Protein AF-A0AAJ1HTB4-F1 (afdb_monomer_lite)

Radius of gyration: 12.45 Å; chains: 1; bounding box: 40×20×32 Å

Secondary structure (DSSP, 8-state):
-----HHHHHHHHHH-SSS-HHHHHHHH---HHHHHHHHH-GGGGTTS-HHHHHHHHHHHHHHHHHHHSS---

pLDDT: mean 76.39, std 13.77, range [36.03, 87.25]

Organism: Limosilactobacillus mucosae (NCBI:txid97478)

Foldseek 3Di:
DDPQDLLNLLLCLLLDPVDDLVNLCVQLVDDSVVSVVCNVPVVCVVVDDPSSSNSSNVVSVVVVVVVVVPPDD

Structure (mmCIF, N/CA/C/O backbone):
data_AF-A0AAJ1HTB4-F1
#
_entry.id   AF-A0AAJ1HTB4-F1
#
loop_
_atom_site.group_PDB
_atom_site.id
_atom_site.type_symbol
_atom_site.label_atom_id
_atom_site.label_alt_id
_atom_site.label_comp_id
_atom_site.label_asym_id
_atom_site.label_entity_id
_atom_site.label_seq_id
_atom_site.pdbx_PDB_ins_code
_atom_site.Cartn_x
_atom_site.Cartn_y
_atom_site.Cartn_z
_atom_site.occupancy
_atom_site.B_iso_or_equiv
_atom_site.auth_seq_id
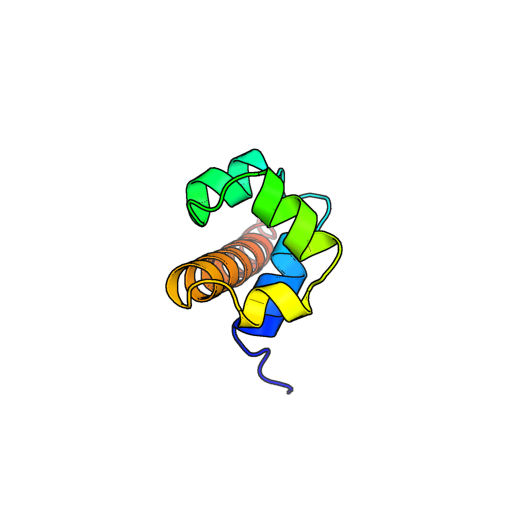_atom_site.auth_comp_id
_atom_site.auth_asym_id
_atom_site.auth_atom_id
_atom_site.pdbx_PDB_model_num
ATOM 1 N N . MET A 1 1 ? -3.690 -6.992 -25.661 1.00 40.44 1 MET A N 1
ATOM 2 C CA . MET A 1 1 ? -4.248 -6.625 -24.341 1.00 40.44 1 MET A CA 1
ATOM 3 C C . MET A 1 1 ? -3.164 -6.858 -23.303 1.00 40.44 1 MET A C 1
ATOM 5 O O . MET A 1 1 ? -2.777 -8.002 -23.111 1.00 40.44 1 MET A O 1
ATOM 9 N N . HIS A 1 2 ? -2.584 -5.810 -22.715 1.00 47.06 2 HIS A N 1
ATOM 10 C CA . HIS A 1 2 ? -1.629 -6.004 -21.621 1.00 47.06 2 HIS A CA 1
ATOM 11 C C . HIS A 1 2 ? -2.401 -6.418 -20.367 1.00 47.06 2 HIS A C 1
ATOM 13 O O . HIS A 1 2 ? -3.197 -5.640 -19.846 1.00 47.06 2 HIS A O 1
ATOM 19 N N . LEU A 1 3 ? -2.192 -7.658 -19.917 1.00 62.62 3 LEU A N 1
ATOM 20 C CA . LEU A 1 3 ? -2.597 -8.100 -18.587 1.00 62.62 3 LEU A CA 1
ATOM 21 C C . LEU A 1 3 ? -1.844 -7.235 -17.572 1.00 62.62 3 LEU A C 1
ATOM 23 O O . LEU A 1 3 ? -0.637 -7.382 -17.392 1.00 62.62 3 LEU A O 1
ATOM 27 N N . LEU A 1 4 ? -2.555 -6.290 -16.957 1.00 75.62 4 LEU A N 1
ATOM 28 C CA . LEU A 1 4 ? -2.051 -5.529 -15.821 1.00 75.62 4 LEU A CA 1
ATOM 29 C C . LEU A 1 4 ? -1.694 -6.515 -14.707 1.00 75.62 4 LEU A C 1
ATOM 31 O O . LEU A 1 4 ? -2.577 -7.168 -14.151 1.00 75.62 4 LEU A O 1
ATOM 35 N N . ASN A 1 5 ? -0.402 -6.616 -14.403 1.00 84.12 5 ASN A N 1
ATOM 36 C CA . ASN A 1 5 ? 0.093 -7.446 -13.312 1.00 84.12 5 ASN A CA 1
ATOM 37 C C . ASN A 1 5 ? -0.373 -6.881 -11.959 1.00 84.12 5 ASN A C 1
ATOM 39 O O . ASN A 1 5 ? -0.626 -5.677 -11.846 1.00 84.12 5 ASN A O 1
ATOM 43 N N . ASP A 1 6 ? -0.430 -7.705 -10.914 1.00 83.56 6 ASP A N 1
ATOM 44 C CA . ASP A 1 6 ? -0.957 -7.293 -9.603 1.00 83.56 6 ASP A CA 1
ATOM 45 C C . ASP A 1 6 ? -0.217 -6.082 -9.019 1.00 83.56 6 ASP A C 1
ATOM 47 O O . ASP A 1 6 ? -0.826 -5.183 -8.443 1.00 83.56 6 ASP A O 1
ATOM 51 N N . TYR A 1 7 ? 1.091 -5.980 -9.268 1.00 84.38 7 TYR A N 1
ATOM 52 C CA . 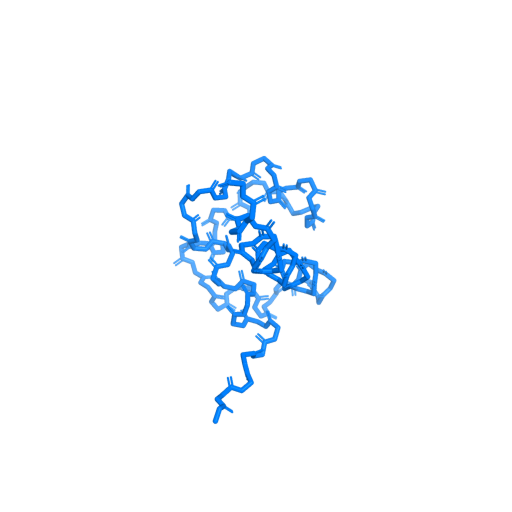TYR A 1 7 ? 1.887 -4.805 -8.904 1.00 84.38 7 TYR A CA 1
ATOM 53 C C . TYR A 1 7 ? 1.434 -3.518 -9.594 1.00 84.38 7 TYR A C 1
ATOM 55 O O . TYR A 1 7 ? 1.417 -2.457 -8.972 1.00 84.38 7 TYR A O 1
ATOM 63 N N . GLU A 1 8 ? 1.081 -3.597 -10.874 1.00 85.38 8 GLU A N 1
ATOM 64 C CA . GLU A 1 8 ? 0.628 -2.443 -11.649 1.00 85.38 8 GLU A CA 1
ATOM 65 C C . GLU A 1 8 ? -0.775 -2.028 -11.193 1.00 85.38 8 GLU A C 1
ATOM 67 O O . GLU A 1 8 ? -1.013 -0.846 -10.939 1.00 85.38 8 GLU A O 1
ATOM 72 N N . LYS A 1 9 ? -1.673 -2.999 -10.969 1.00 86.31 9 LYS A N 1
ATOM 73 C CA . LYS A 1 9 ? -2.999 -2.759 -10.372 1.00 86.31 9 LYS A CA 1
ATOM 74 C C . LYS A 1 9 ? -2.876 -2.063 -9.012 1.00 86.31 9 LYS A C 1
ATOM 76 O O . LYS A 1 9 ? -3.512 -1.038 -8.762 1.00 86.31 9 LYS A O 1
ATOM 81 N N . ALA A 1 10 ? -2.002 -2.578 -8.152 1.00 85.44 10 ALA A N 1
ATOM 82 C CA . ALA A 1 10 ? -1.762 -2.024 -6.829 1.00 85.44 10 ALA A CA 1
ATOM 83 C C . ALA A 1 10 ? -1.116 -0.625 -6.881 1.00 85.44 10 ALA A C 1
ATOM 85 O O . ALA A 1 10 ? -1.502 0.256 -6.109 1.00 85.44 10 ALA A O 1
ATOM 86 N N . ARG A 1 11 ? -0.191 -0.377 -7.824 1.00 86.56 11 ARG A N 1
ATOM 87 C CA . ARG A 1 11 ? 0.353 0.968 -8.095 1.00 86.56 11 ARG A CA 1
ATOM 88 C C . ARG A 1 11 ? -0.750 1.953 -8.440 1.00 86.56 11 ARG A C 1
ATOM 90 O O . ARG A 1 11 ? -0.763 3.045 -7.878 1.00 86.56 11 ARG A O 1
ATOM 97 N N . ILE A 1 12 ? -1.663 1.577 -9.333 1.00 86.81 12 ILE A N 1
ATOM 98 C CA . ILE A 1 12 ? -2.761 2.454 -9.751 1.00 86.81 12 ILE A CA 1
ATOM 99 C C . ILE A 1 12 ? -3.632 2.822 -8.545 1.00 86.81 12 ILE A C 1
ATOM 101 O O . ILE A 1 12 ? -3.905 3.999 -8.337 1.00 86.81 12 ILE A O 1
ATOM 105 N N . VAL A 1 13 ? -3.986 1.853 -7.695 1.00 86.12 13 VAL A N 1
ATOM 106 C CA . VAL A 1 13 ? -4.808 2.087 -6.491 1.00 86.12 13 VAL A CA 1
ATOM 107 C C . VAL A 1 13 ? -4.139 3.024 -5.487 1.00 86.12 13 VAL A C 1
ATOM 109 O O . VAL A 1 13 ? -4.806 3.890 -4.925 1.00 86.12 13 VAL A O 1
ATOM 112 N N . VAL A 1 14 ? -2.828 2.885 -5.272 1.00 84.62 14 VAL A N 1
ATOM 113 C CA . VAL A 1 14 ? -2.068 3.743 -4.344 1.00 84.62 14 VAL A CA 1
ATOM 114 C C . VAL A 1 14 ? -1.850 5.155 -4.907 1.00 84.62 14 VAL A C 1
ATOM 116 O O . VAL A 1 14 ? -1.817 6.132 -4.151 1.00 84.62 14 VAL A O 1
ATOM 119 N N . LEU A 1 15 ? -1.685 5.275 -6.228 1.00 84.25 15 LEU A N 1
ATOM 120 C CA . LEU A 1 15 ? -1.516 6.555 -6.925 1.00 84.25 15 LEU A CA 1
ATOM 121 C C . LEU A 1 15 ? -2.836 7.297 -7.134 1.00 84.25 15 LEU A C 1
ATOM 123 O O . LEU A 1 15 ? -2.820 8.522 -7.294 1.00 84.25 15 LEU A O 1
ATOM 127 N N . ASP A 1 16 ? -3.959 6.588 -7.099 1.00 82.50 16 ASP A N 1
ATOM 128 C CA . ASP A 1 16 ? -5.284 7.171 -7.213 1.00 82.50 16 ASP A CA 1
ATOM 129 C C . ASP A 1 16 ? -5.549 8.157 -6.055 1.00 82.50 16 ASP A C 1
ATOM 131 O O . ASP A 1 16 ? -5.175 7.952 -4.895 1.00 82.50 16 ASP A O 1
ATOM 135 N N . LYS A 1 17 ? -6.092 9.330 -6.391 1.00 73.81 17 LYS A N 1
ATOM 136 C CA . LYS A 1 17 ? -6.409 10.396 -5.420 1.00 73.81 17 LYS A CA 1
ATOM 137 C C . LYS A 1 17 ? -7.800 10.232 -4.803 1.00 73.81 17 LYS A C 1
ATOM 139 O O . LYS A 1 17 ? -8.050 10.849 -3.775 1.00 73.81 17 LYS A O 1
ATOM 144 N N . ASN A 1 18 ? -8.668 9.415 -5.399 1.00 78.38 18 ASN A N 1
ATOM 145 C CA . ASN A 1 18 ? -10.000 9.121 -4.870 1.00 78.38 18 ASN A CA 1
ATOM 146 C C . ASN A 1 18 ? -9.925 8.092 -3.733 1.00 78.38 18 ASN A C 1
ATOM 148 O O . ASN A 1 18 ? -10.778 8.074 -2.849 1.00 78.38 18 ASN A O 1
ATOM 152 N N . ASN A 1 19 ? -8.879 7.263 -3.722 1.00 78.25 19 ASN A N 1
ATOM 153 C CA . ASN A 1 19 ? -8.596 6.347 -2.627 1.00 78.25 19 ASN A CA 1
ATOM 154 C C . ASN A 1 19 ? -7.960 7.061 -1.429 1.00 78.25 19 ASN A C 1
ATOM 156 O O . ASN A 1 19 ? -6.765 7.365 -1.398 1.00 78.25 19 ASN A O 1
ATOM 160 N N . SER A 1 20 ? -8.772 7.277 -0.396 1.00 81.19 20 SER A N 1
ATOM 161 C CA . SER A 1 20 ? -8.306 7.755 0.904 1.00 81.19 20 SER A CA 1
ATOM 162 C C . SER A 1 20 ? -7.315 6.775 1.533 1.00 81.19 20 SER A C 1
ATOM 164 O O . SER A 1 20 ? -7.540 5.564 1.554 1.00 81.19 20 SER A O 1
ATOM 166 N N . PHE A 1 21 ? -6.252 7.301 2.148 1.00 82.69 21 PHE A N 1
ATOM 167 C CA . PHE A 1 21 ? -5.264 6.483 2.862 1.00 82.69 21 PHE A CA 1
ATOM 168 C C . PHE A 1 21 ? -5.880 5.623 3.973 1.00 82.69 21 PHE A C 1
ATOM 170 O O . PHE A 1 21 ? -5.359 4.551 4.253 1.00 82.69 21 PHE A O 1
ATOM 177 N N . ALA A 1 22 ? -6.988 6.067 4.573 1.00 81.12 22 ALA A N 1
ATOM 178 C CA . ALA A 1 22 ? -7.750 5.279 5.538 1.00 81.12 22 ALA A CA 1
ATOM 179 C C . ALA A 1 22 ? -8.344 4.007 4.903 1.00 81.12 22 ALA A C 1
ATOM 181 O O . ALA A 1 22 ? -8.139 2.917 5.421 1.00 81.12 22 ALA A O 1
ATOM 182 N N . ALA A 1 23 ? -8.981 4.120 3.732 1.00 82.69 23 ALA A N 1
ATOM 183 C CA . ALA A 1 23 ? -9.544 2.972 3.016 1.00 82.69 23 ALA A CA 1
ATOM 184 C C . ALA A 1 23 ? -8.449 1.993 2.560 1.00 82.69 23 ALA A C 1
ATOM 186 O O . ALA A 1 23 ? -8.592 0.777 2.684 1.00 82.69 23 ALA A O 1
ATOM 187 N N . LEU A 1 24 ? -7.321 2.530 2.084 1.00 83.12 24 LEU A N 1
ATOM 188 C CA . LEU A 1 24 ? -6.145 1.733 1.734 1.00 83.12 24 LEU A CA 1
ATOM 189 C C . LEU A 1 24 ? -5.550 1.020 2.960 1.00 83.12 24 LEU A C 1
ATOM 191 O O . LEU A 1 24 ? -5.131 -0.132 2.854 1.00 83.12 24 LEU A O 1
ATOM 195 N N . HIS A 1 25 ? -5.520 1.687 4.118 1.00 85.12 25 HIS A N 1
ATOM 196 C CA . HIS A 1 25 ? -5.045 1.117 5.378 1.00 85.12 25 HIS A CA 1
ATOM 197 C C . HIS A 1 25 ? -5.936 -0.037 5.841 1.00 85.12 25 HIS A C 1
ATOM 199 O O . HIS A 1 25 ? -5.412 -1.102 6.153 1.00 85.12 25 HIS A O 1
ATOM 205 N N . GLU A 1 26 ? -7.258 0.127 5.819 1.00 83.38 26 GLU A N 1
ATOM 206 C CA . GLU A 1 26 ? -8.197 -0.928 6.223 1.00 83.38 26 GLU A CA 1
ATOM 207 C C . GLU A 1 26 ? -8.103 -2.172 5.331 1.00 83.38 26 GLU A C 1
ATOM 209 O O . GLU A 1 26 ? -8.078 -3.303 5.817 1.00 83.38 26 GLU A O 1
ATOM 214 N N . GLN A 1 27 ? -7.977 -1.971 4.020 1.00 80.50 27 GLN A N 1
ATOM 215 C CA . GLN A 1 27 ? -7.883 -3.061 3.049 1.00 80.50 27 GLN A CA 1
ATOM 216 C C . GLN A 1 27 ? -6.546 -3.798 3.150 1.00 80.50 27 GLN A C 1
ATOM 218 O O . GLN A 1 27 ? -6.483 -5.021 3.296 1.00 80.50 27 GLN A O 1
ATOM 223 N N . CYS A 1 28 ? -5.452 -3.045 3.083 1.00 79.19 28 CYS A N 1
ATOM 224 C CA . CYS A 1 28 ? -4.108 -3.585 2.924 1.00 79.19 28 CYS A CA 1
ATOM 225 C C . CYS A 1 28 ? -3.407 -3.865 4.267 1.00 79.19 28 CYS A C 1
ATOM 227 O O . CYS A 1 28 ? -2.359 -4.507 4.296 1.00 79.19 28 CYS A O 1
ATOM 229 N N . LYS A 1 29 ? -3.964 -3.368 5.383 1.00 80.88 29 LYS A 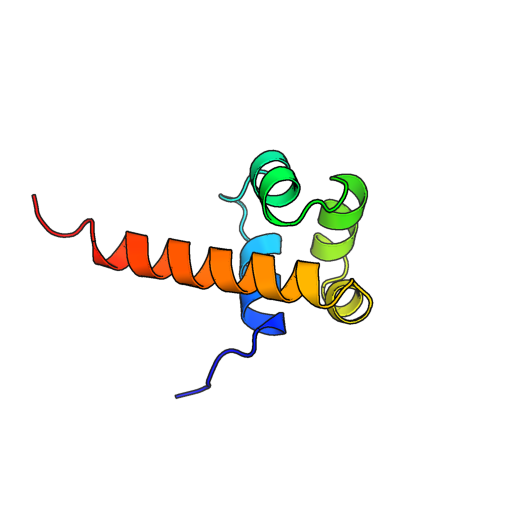N 1
ATOM 230 C CA . LYS A 1 29 ? -3.363 -3.353 6.732 1.00 80.88 29 LYS A CA 1
ATOM 231 C C . LYS A 1 29 ? -1.980 -2.687 6.810 1.00 80.88 29 LYS A C 1
ATOM 233 O O . LYS A 1 29 ? -1.279 -2.812 7.809 1.00 80.88 29 LYS A O 1
ATOM 238 N N . LEU A 1 30 ? -1.579 -1.944 5.777 1.00 82.12 30 LEU A N 1
ATOM 239 C CA . LEU A 1 30 ? -0.339 -1.170 5.763 1.00 82.12 30 LEU A CA 1
ATOM 240 C C . LEU A 1 30 ? -0.533 0.167 6.463 1.00 82.12 30 LEU A C 1
ATOM 242 O O . LEU A 1 30 ? -1.496 0.874 6.179 1.00 82.12 30 LEU A O 1
ATOM 246 N N . SER A 1 31 ? 0.414 0.573 7.307 1.00 84.62 31 SER A N 1
ATOM 247 C CA . SER A 1 31 ? 0.387 1.894 7.943 1.00 84.62 31 SER A CA 1
ATOM 248 C C . SER A 1 31 ? 0.305 3.023 6.912 1.00 84.62 31 SER A C 1
ATOM 250 O O . SER A 1 31 ? 0.950 2.976 5.861 1.00 84.62 31 SER A O 1
ATOM 252 N N . ILE A 1 32 ? -0.414 4.094 7.252 1.00 84.56 32 ILE A N 1
ATOM 253 C CA . ILE A 1 32 ? -0.586 5.279 6.393 1.00 84.56 32 ILE A CA 1
ATOM 254 C C . ILE A 1 32 ? 0.765 5.850 5.931 1.00 84.56 32 ILE A C 1
ATOM 256 O O . ILE A 1 32 ? 0.915 6.225 4.770 1.00 84.56 32 ILE A O 1
ATOM 260 N N . SER A 1 33 ? 1.780 5.857 6.799 1.00 84.88 33 SER A N 1
ATOM 261 C CA . SER A 1 33 ? 3.141 6.286 6.449 1.00 84.88 33 SER A CA 1
ATOM 262 C C . SER A 1 33 ? 3.756 5.433 5.337 1.00 84.88 33 SER A C 1
ATOM 264 O O . SER A 1 33 ? 4.396 5.963 4.431 1.00 84.88 33 SER A O 1
ATOM 266 N N . ARG A 1 34 ? 3.514 4.115 5.360 1.00 83.62 34 ARG A N 1
ATOM 267 C CA . ARG A 1 34 ? 3.967 3.190 4.315 1.00 83.62 34 ARG A CA 1
ATOM 268 C C . ARG A 1 34 ? 3.220 3.446 3.011 1.00 83.62 34 ARG A C 1
ATOM 270 O O . ARG A 1 34 ? 3.859 3.491 1.972 1.00 83.62 34 ARG A O 1
ATOM 277 N N . LEU A 1 35 ? 1.913 3.704 3.063 1.00 83.56 35 LEU A N 1
ATOM 278 C CA . LEU A 1 35 ? 1.116 4.060 1.883 1.00 83.56 35 LEU A CA 1
ATOM 279 C C . LEU A 1 35 ? 1.580 5.377 1.244 1.00 83.56 35 LEU A C 1
ATOM 281 O O . LEU A 1 35 ? 1.735 5.443 0.027 1.00 83.56 35 LEU A O 1
ATOM 285 N N . LYS A 1 36 ? 1.879 6.405 2.050 1.00 84.81 36 LYS A N 1
ATOM 286 C CA . LYS A 1 36 ? 2.487 7.658 1.567 1.00 84.81 36 LYS A CA 1
ATOM 287 C C . LYS A 1 36 ? 3.847 7.408 0.916 1.00 84.81 36 LYS A C 1
ATOM 289 O O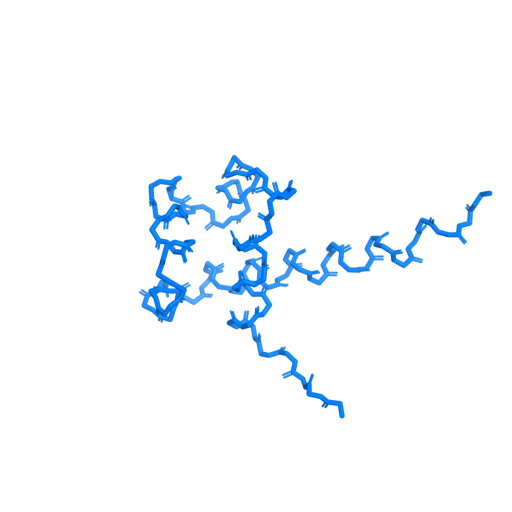 . LYS A 1 36 ? 4.110 7.932 -0.163 1.00 84.81 36 LYS A O 1
ATOM 294 N N . PHE A 1 37 ? 4.683 6.574 1.535 1.00 85.12 37 PHE A N 1
ATOM 295 C CA . PHE A 1 37 ? 5.982 6.201 0.977 1.00 85.12 37 PHE A CA 1
ATOM 296 C C . PHE A 1 37 ? 5.844 5.434 -0.341 1.00 85.12 37 PHE A C 1
ATOM 298 O O . PHE A 1 37 ? 6.537 5.750 -1.298 1.00 85.12 37 PHE A O 1
ATOM 305 N N . CYS A 1 38 ? 4.915 4.483 -0.424 1.00 82.31 38 CYS A N 1
ATOM 306 C CA . CYS A 1 38 ? 4.603 3.739 -1.641 1.00 82.31 38 CYS A CA 1
ATOM 307 C C . CYS A 1 38 ? 4.058 4.640 -2.756 1.00 82.31 38 CYS A C 1
ATOM 309 O O . CYS A 1 38 ? 4.351 4.407 -3.924 1.00 82.31 38 CYS A O 1
ATOM 311 N N . ARG A 1 39 ? 3.308 5.692 -2.408 1.00 82.44 39 ARG A N 1
ATOM 312 C CA . ARG A 1 39 ? 2.834 6.698 -3.365 1.00 82.44 39 ARG A CA 1
ATOM 313 C C . ARG A 1 39 ? 3.971 7.562 -3.910 1.00 82.44 39 ARG A C 1
ATOM 315 O O . ARG A 1 39 ? 3.968 7.882 -5.092 1.00 82.44 39 ARG A O 1
ATOM 322 N N . ALA A 1 40 ? 4.933 7.918 -3.060 1.00 84.25 40 ALA A N 1
ATOM 323 C CA . ALA A 1 40 ? 6.140 8.633 -3.471 1.00 84.25 40 ALA A CA 1
ATOM 324 C C . ALA A 1 40 ? 7.126 7.728 -4.235 1.00 84.25 40 ALA A C 1
ATOM 326 O O . ALA A 1 40 ? 7.804 8.187 -5.146 1.00 84.25 40 ALA A O 1
ATOM 327 N N . ASN A 1 41 ? 7.190 6.443 -3.878 1.00 83.31 41 ASN A N 1
ATOM 328 C CA . ASN A 1 41 ? 8.126 5.459 -4.413 1.00 83.31 41 ASN A CA 1
ATOM 329 C C . ASN A 1 41 ? 7.391 4.154 -4.759 1.00 83.31 41 ASN A C 1
ATOM 331 O O . ASN A 1 41 ? 7.393 3.216 -3.950 1.00 83.31 41 ASN A O 1
ATOM 335 N N . PRO A 1 42 ? 6.788 4.057 -5.955 1.00 74.62 42 PRO A N 1
ATOM 336 C CA . PRO A 1 42 ? 6.012 2.888 -6.361 1.00 74.62 42 PRO A CA 1
ATOM 337 C C . PRO A 1 42 ? 6.834 1.593 -6.458 1.00 74.62 42 PRO A C 1
ATOM 339 O O . PRO A 1 42 ? 6.287 0.521 -6.225 1.00 74.62 42 PRO A O 1
ATOM 342 N N . ASP A 1 43 ? 8.149 1.644 -6.705 1.00 79.31 43 ASP A N 1
ATOM 343 C CA . ASP A 1 43 ? 9.000 0.437 -6.665 1.00 79.31 43 ASP A CA 1
ATOM 344 C C . ASP A 1 43 ? 9.129 -0.161 -5.257 1.00 79.31 43 ASP A C 1
ATOM 346 O O . ASP A 1 43 ? 9.365 -1.358 -5.091 1.00 79.31 43 ASP A O 1
ATOM 350 N N . SER A 1 44 ? 8.871 0.630 -4.215 1.00 78.75 44 SER A N 1
ATOM 351 C CA . SER A 1 44 ? 8.828 0.141 -2.832 1.00 78.75 44 SER A CA 1
ATOM 352 C C . SER A 1 44 ? 7.683 -0.837 -2.596 1.00 78.75 44 SER A C 1
ATOM 354 O O . SER A 1 44 ? 7.731 -1.594 -1.628 1.00 78.75 44 SER A O 1
ATOM 356 N N . LEU A 1 45 ? 6.666 -0.836 -3.468 1.00 75.56 45 LEU A N 1
ATOM 357 C CA . LEU A 1 45 ? 5.578 -1.809 -3.435 1.00 75.56 45 LEU A CA 1
ATOM 358 C C . LEU A 1 45 ? 6.082 -3.226 -3.737 1.00 75.56 45 LEU A C 1
ATOM 360 O O . LEU A 1 45 ? 5.583 -4.175 -3.146 1.00 75.56 45 LEU A O 1
ATOM 364 N N . LYS A 1 46 ? 7.119 -3.381 -4.576 1.00 74.00 46 LYS A N 1
ATOM 365 C CA . LYS A 1 46 ? 7.764 -4.688 -4.813 1.00 74.00 46 LYS A CA 1
ATOM 366 C C . LYS A 1 46 ? 8.476 -5.222 -3.575 1.00 74.00 46 LYS A C 1
ATOM 368 O O . LYS A 1 46 ? 8.559 -6.428 -3.392 1.00 74.00 46 LYS A O 1
ATOM 373 N N . LYS A 1 47 ? 8.981 -4.318 -2.729 1.00 75.69 47 LYS A N 1
ATOM 374 C CA . LYS A 1 47 ? 9.563 -4.640 -1.417 1.00 75.69 47 LYS A CA 1
ATOM 375 C C . LYS A 1 47 ? 8.510 -4.739 -0.307 1.00 75.69 47 LYS A C 1
ATOM 377 O O . LYS A 1 47 ? 8.859 -5.040 0.833 1.00 75.69 47 LYS A O 1
ATOM 382 N N . ALA A 1 48 ? 7.252 -4.403 -0.588 1.00 72.94 48 ALA A N 1
ATOM 383 C CA . ALA A 1 48 ? 6.160 -4.590 0.354 1.00 72.94 48 ALA A CA 1
ATOM 384 C C . ALA A 1 48 ? 5.711 -6.057 0.347 1.00 72.94 48 ALA A C 1
ATOM 386 O O . ALA A 1 48 ? 6.019 -6.816 -0.567 1.00 72.94 48 ALA A O 1
ATOM 387 N N . ASN A 1 49 ? 4.993 -6.453 1.396 1.00 81.25 49 ASN A N 1
ATOM 388 C CA . ASN A 1 49 ? 4.557 -7.832 1.565 1.00 81.25 49 ASN A CA 1
ATOM 389 C C . ASN A 1 49 ? 3.631 -8.255 0.405 1.00 81.25 49 ASN A C 1
ATOM 391 O O . ASN A 1 49 ? 2.764 -7.474 0.008 1.00 81.25 49 ASN A O 1
ATOM 395 N N . TRP A 1 50 ? 3.785 -9.470 -0.132 1.00 81.75 50 TRP A N 1
ATOM 396 C CA . TRP A 1 50 ? 2.993 -9.937 -1.284 1.00 81.75 50 TRP A CA 1
ATOM 397 C C . TRP A 1 50 ? 1.482 -9.870 -1.014 1.00 81.75 50 TRP A C 1
ATOM 399 O O . TRP A 1 50 ? 0.713 -9.437 -1.868 1.00 81.75 50 TRP A O 1
ATOM 409 N N . GLU A 1 51 ? 1.060 -10.179 0.216 1.00 82.94 51 GLU A N 1
ATOM 410 C CA . GLU A 1 51 ? -0.337 -10.040 0.643 1.00 82.94 51 GLU A CA 1
ATOM 411 C C . GLU A 1 51 ? -0.872 -8.613 0.491 1.00 82.94 51 GLU A C 1
ATOM 413 O O . GLU A 1 51 ? -2.014 -8.415 0.082 1.00 82.94 51 GLU A O 1
ATOM 418 N N . ALA A 1 52 ? -0.052 -7.608 0.800 1.00 83.19 52 ALA A N 1
ATOM 419 C CA . ALA A 1 52 ? -0.439 -6.210 0.684 1.00 83.19 52 ALA A CA 1
ATOM 420 C C . ALA A 1 52 ? -0.671 -5.822 -0.785 1.00 83.19 52 ALA A C 1
ATOM 422 O O . ALA A 1 52 ? -1.688 -5.206 -1.113 1.00 83.19 52 ALA A O 1
ATOM 423 N N . VAL A 1 53 ? 0.237 -6.238 -1.671 1.00 85.56 53 VAL A N 1
ATOM 424 C CA . VAL A 1 53 ? 0.127 -6.020 -3.122 1.00 85.56 53 VAL A CA 1
ATOM 425 C C . VAL A 1 53 ? -1.116 -6.710 -3.678 1.00 85.56 53 VAL A C 1
ATOM 427 O O . VAL A 1 53 ? -1.917 -6.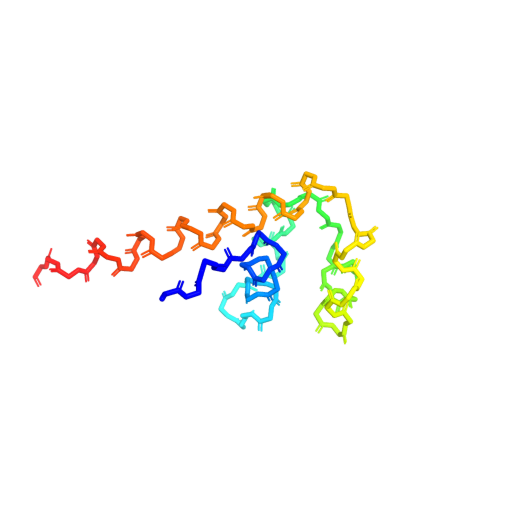065 -4.349 1.00 85.56 53 VAL A O 1
ATOM 430 N N . ASN A 1 54 ? -1.328 -7.979 -3.330 1.00 87.25 54 ASN A N 1
ATOM 431 C CA . ASN A 1 54 ? -2.476 -8.757 -3.789 1.00 87.25 54 ASN A CA 1
ATOM 432 C C . ASN A 1 54 ? -3.816 -8.150 -3.328 1.00 87.25 54 ASN A C 1
ATOM 434 O O . ASN A 1 54 ? -4.772 -8.066 -4.095 1.00 87.25 54 ASN A O 1
ATOM 438 N N . ARG A 1 55 ? -3.895 -7.649 -2.088 1.00 86.25 55 ARG A N 1
ATOM 439 C CA . ARG A 1 55 ? -5.101 -6.963 -1.589 1.00 86.25 55 ARG A CA 1
ATOM 440 C C . ARG A 1 55 ? -5.378 -5.650 -2.319 1.00 86.25 55 ARG A C 1
ATOM 442 O O . ARG A 1 55 ? -6.525 -5.378 -2.663 1.00 86.25 55 ARG A O 1
ATOM 449 N N . LEU A 1 56 ? -4.345 -4.850 -2.587 1.00 85.50 56 LEU A N 1
ATOM 450 C CA . LEU A 1 56 ? -4.482 -3.616 -3.369 1.00 85.50 56 LEU A CA 1
ATOM 451 C C . LEU A 1 56 ? -4.897 -3.914 -4.818 1.00 85.50 56 LEU A C 1
ATOM 453 O O . LEU A 1 56 ? -5.731 -3.203 -5.373 1.00 85.50 56 LEU A O 1
ATOM 457 N N . ALA A 1 57 ? -4.374 -4.986 -5.413 1.00 87.25 57 ALA A N 1
ATOM 458 C CA . ALA A 1 57 ? -4.782 -5.448 -6.736 1.00 87.25 57 ALA A CA 1
ATOM 459 C C . ALA A 1 57 ? -6.251 -5.911 -6.762 1.00 87.25 57 ALA A C 1
ATOM 461 O O . ALA A 1 57 ? -7.001 -5.520 -7.654 1.00 87.25 57 ALA A O 1
ATOM 462 N N . ASN A 1 58 ? -6.706 -6.650 -5.747 1.00 86.19 58 ASN A N 1
ATOM 463 C CA . ASN A 1 58 ? -8.119 -7.023 -5.603 1.00 86.19 58 ASN A CA 1
ATOM 464 C C . ASN A 1 58 ? -9.038 -5.808 -5.415 1.00 86.19 58 ASN A C 1
ATOM 466 O O . ASN A 1 58 ? -10.165 -5.793 -5.915 1.00 86.19 58 ASN A O 1
ATOM 470 N N . MET A 1 59 ? -8.563 -4.769 -4.724 1.00 83.25 59 MET A N 1
ATOM 471 C CA . MET A 1 59 ? -9.289 -3.507 -4.587 1.00 83.25 59 MET A CA 1
ATOM 472 C C . MET A 1 59 ? -9.428 -2.793 -5.938 1.00 83.25 59 MET A C 1
ATOM 474 O O . MET A 1 59 ? -10.506 -2.283 -6.236 1.00 83.25 59 MET A O 1
ATOM 478 N N . TYR A 1 60 ? -8.387 -2.811 -6.778 1.00 85.06 60 TYR A N 1
ATOM 479 C CA . TYR A 1 60 ? -8.457 -2.305 -8.154 1.00 85.06 60 TYR A CA 1
ATOM 480 C C . TYR A 1 60 ? -9.517 -3.046 -8.970 1.00 85.06 60 TYR A C 1
ATOM 482 O O . TYR A 1 60 ? -10.327 -2.420 -9.654 1.00 85.06 60 TYR A O 1
ATOM 490 N N . ASP A 1 61 ? -9.521 -4.377 -8.889 1.00 83.62 61 ASP A N 1
ATOM 491 C CA . ASP A 1 61 ? -10.476 -5.219 -9.607 1.00 83.62 61 ASP A C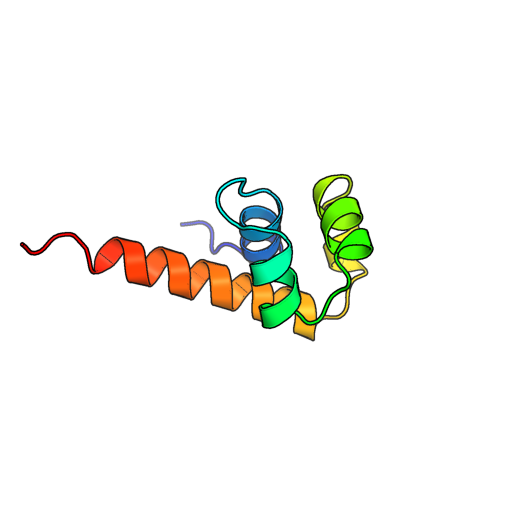A 1
ATOM 492 C C . ASP A 1 61 ? -11.910 -4.939 -9.135 1.00 83.62 61 ASP A C 1
ATOM 494 O O . ASP A 1 61 ? -12.783 -4.628 -9.939 1.00 83.62 61 ASP A O 1
ATOM 498 N N . SER A 1 62 ? -12.123 -4.878 -7.816 1.00 80.75 62 SER A N 1
ATOM 499 C CA . SER A 1 62 ? -13.419 -4.537 -7.212 1.00 80.75 62 SER A CA 1
ATOM 500 C C . SER A 1 62 ? -13.910 -3.135 -7.591 1.00 80.75 62 SER A C 1
ATOM 502 O O . SER A 1 62 ? -15.106 -2.928 -7.802 1.00 80.75 62 SER A O 1
ATOM 504 N N . GLN A 1 63 ? -13.012 -2.149 -7.679 1.00 74.81 63 GLN A N 1
ATOM 505 C CA . GLN A 1 63 ? -13.359 -0.784 -8.089 1.00 74.81 63 GLN A CA 1
ATOM 506 C C . GLN A 1 63 ? -13.698 -0.691 -9.578 1.00 74.81 63 GLN A C 1
ATOM 508 O O . GLN A 1 63 ? -14.623 0.036 -9.944 1.00 74.81 63 GLN A O 1
ATOM 513 N N . ASN A 1 64 ? -12.997 -1.441 -10.431 1.00 70.75 64 ASN A N 1
ATOM 514 C CA . ASN A 1 64 ? -13.318 -1.512 -11.855 1.00 70.75 64 ASN A CA 1
ATOM 515 C C . ASN A 1 64 ? -14.603 -2.301 -12.120 1.00 70.75 64 ASN A C 1
ATOM 517 O O . ASN A 1 64 ? -15.415 -1.858 -12.928 1.00 70.75 64 ASN A O 1
ATOM 521 N N . GLN A 1 65 ? -14.854 -3.392 -11.392 1.00 62.41 65 GLN A N 1
ATOM 522 C CA . GLN A 1 65 ? -16.125 -4.117 -11.478 1.00 62.41 65 GLN A CA 1
ATOM 523 C C . GLN A 1 65 ? -17.305 -3.251 -11.019 1.00 62.41 65 GLN A C 1
ATOM 525 O O . GLN A 1 65 ? -18.341 -3.227 -11.679 1.00 62.41 65 GLN A O 1
ATOM 530 N N . LYS A 1 66 ? -17.143 -2.450 -9.953 1.00 54.31 66 LYS A N 1
ATOM 531 C CA . LYS A 1 66 ? -18.179 -1.490 -9.529 1.00 54.31 66 LYS A CA 1
ATOM 532 C C . LYS A 1 66 ? -18.445 -0.387 -10.555 1.00 54.31 66 LYS A C 1
ATOM 534 O O . LYS A 1 66 ? -19.588 0.045 -10.672 1.00 54.31 66 LYS A O 1
ATOM 539 N N . LYS A 1 67 ? -17.440 0.047 -11.323 1.00 50.47 67 LYS A N 1
ATOM 540 C CA . LYS A 1 67 ? -17.636 1.004 -12.428 1.00 50.47 67 LYS A CA 1
ATOM 541 C C . LYS A 1 67 ? -18.410 0.418 -13.614 1.00 50.47 67 LYS A C 1
ATOM 543 O O . LYS A 1 67 ? -19.027 1.186 -14.339 1.00 50.47 67 LYS A O 1
ATOM 548 N N . GLY A 1 68 ? -18.431 -0.905 -13.780 1.00 46.12 68 GLY A N 1
ATOM 549 C CA . GLY A 1 68 ? -19.283 -1.580 -14.765 1.00 46.12 68 GLY A CA 1
ATOM 550 C C . GLY A 1 68 ? -20.747 -1.735 -14.335 1.00 46.12 68 GLY A C 1
ATOM 551 O O . GLY A 1 68 ? -21.602 -1.939 -15.185 1.00 46.12 68 GLY A O 1
ATOM 552 N N . PHE A 1 69 ? -21.050 -1.609 -13.037 1.00 43.53 69 PHE A N 1
ATOM 553 C CA . PHE A 1 69 ? -22.388 -1.864 -12.483 1.00 43.53 69 PHE A CA 1
ATOM 554 C C . PHE A 1 69 ? -23.230 -0.599 -12.237 1.00 43.53 69 PHE A C 1
ATOM 556 O O . PHE A 1 69 ? -24.385 -0.704 -11.841 1.00 43.53 69 PHE A O 1
ATOM 563 N N . PHE A 1 70 ? -22.676 0.599 -12.456 1.00 43.88 70 PHE A N 1
ATOM 564 C CA . PHE A 1 70 ? -23.389 1.875 -12.284 1.00 43.88 70 PHE A CA 1
ATOM 565 C C . PHE A 1 70 ? -23.722 2.545 -13.627 1.00 43.88 70 PHE A C 1
ATOM 567 O O . PHE A 1 70 ? -23.639 3.762 -13.761 1.00 43.88 70 PHE A O 1
ATOM 574 N N . ASN A 1 71 ? -24.085 1.743 -14.630 1.00 40.47 71 ASN A N 1
ATOM 575 C CA . ASN A 1 71 ? -24.710 2.223 -15.863 1.00 40.47 71 ASN A CA 1
ATOM 576 C C . ASN A 1 71 ? -26.038 1.494 -16.112 1.00 40.47 71 ASN A C 1
ATOM 578 O O . ASN A 1 71 ? -26.283 0.976 -17.196 1.00 40.47 71 ASN A O 1
ATOM 582 N N . GLU A 1 72 ? -26.880 1.437 -15.083 1.00 41.31 72 GLU A N 1
ATOM 583 C CA . GLU A 1 72 ? -28.286 1.077 -15.244 1.00 41.31 72 GLU A CA 1
ATOM 584 C C . GLU A 1 72 ? -29.115 1.749 -14.140 1.00 41.31 72 GLU A C 1
ATOM 586 O O . GLU A 1 72 ? -29.375 1.169 -13.086 1.00 41.31 72 GLU A O 1
ATOM 591 N N . LYS A 1 73 ? -29.454 3.024 -14.354 1.00 36.03 73 LYS A N 1
ATOM 592 C CA . LYS A 1 73 ? -30.692 3.655 -13.880 1.00 36.03 73 LYS A CA 1
ATOM 593 C C . LYS A 1 73 ? -31.092 4.765 -14.836 1.00 36.03 73 LYS A C 1
ATOM 595 O O . LYS A 1 73 ? -30.181 5.505 -15.266 1.00 36.03 73 LYS A O 1
#

Sequence (73 aa):
MHLLNDYEKARIVVLDKNNSFAALHEQCKLSISRLKFCRANPDSLKKANWEAVNRLANMYDSQNQKKGFFNEK